Protein AF-A0A1M6ZH59-F1 (afdb_monomer)

Nearest PDB s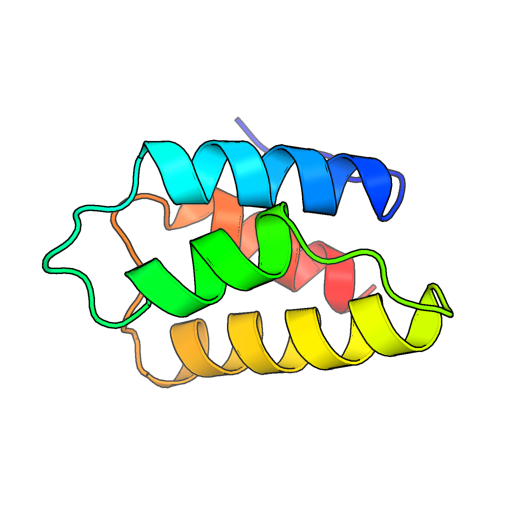tructures (foldseek):
  5i2a-assembly2_B  TM=3.531E-01  e=2.103E+00  Roseburia inulinivorans
  5i2g-assembly1_B-2  TM=3.527E-01  e=3.856E+00  Roseburia inulinivorans

Secondary structure (DSSP, 8-state):
------SHHHHHHHHHHHHHHS-TTSTTHHHHHHHHH---SSHHHHHHHHHHHHHHHHHTT---S-HHHHHHHHHHTT-

pLDDT: mean 85.51, std 8.23, range [50.69, 93.88]

Mean predicted aligned error: 4.46 Å

Sequence (79 aa):
MIMEFKDLRDVKALMVTLSQKVEKSNKYYNDFIWFSSINYTTNSEYHGEIKLFIESMINQDDIPTMKQEVFDLHKWLNR

Structure (mmCIF, N/CA/C/O backbone):
data_AF-A0A1M6ZH59-F1
#
_entry.id   AF-A0A1M6ZH59-F1
#
loop_
_atom_site.group_PDB
_atom_site.id
_atom_site.type_symbol
_atom_site.label_atom_id
_atom_site.label_alt_id
_atom_site.label_comp_id
_atom_site.label_asym_id
_atom_site.label_entity_id
_atom_site.label_seq_id
_atom_site.pdbx_PDB_ins_code
_atom_site.Cartn_x
_atom_site.Cartn_y
_atom_site.Cartn_z
_atom_site.occupancy
_atom_site.B_iso_or_equiv
_atom_site.auth_seq_id
_atom_site.auth_comp_id
_atom_site.auth_asym_id
_atom_site.auth_atom_id
_atom_site.pdbx_PDB_model_num
ATOM 1 N N . MET A 1 1 ? -10.714 11.448 -9.404 1.00 50.69 1 MET A N 1
ATOM 2 C CA . MET A 1 1 ? -9.582 11.500 -10.353 1.00 50.69 1 MET A CA 1
ATOM 3 C C . MET A 1 1 ? -8.972 10.113 -10.346 1.00 50.69 1 MET A C 1
ATOM 5 O O . MET A 1 1 ? -8.709 9.638 -9.253 1.00 50.69 1 MET A O 1
ATOM 9 N N . ILE A 1 2 ? -8.859 9.451 -11.498 1.00 60.91 2 ILE A N 1
ATOM 10 C CA . ILE A 1 2 ? -8.192 8.143 -11.593 1.00 60.91 2 ILE A CA 1
ATOM 11 C C . ILE A 1 2 ? -6.689 8.413 -11.559 1.00 60.91 2 ILE A C 1
ATOM 13 O O . ILE A 1 2 ? -6.217 9.264 -12.315 1.00 60.91 2 ILE A O 1
ATOM 17 N N . MET A 1 3 ? -5.962 7.748 -10.667 1.00 75.00 3 MET A N 1
ATOM 18 C CA . MET A 1 3 ? -4.508 7.883 -10.589 1.00 75.00 3 MET A CA 1
ATOM 19 C C . MET A 1 3 ? -3.851 6.928 -11.596 1.00 75.00 3 MET A C 1
ATOM 21 O O . MET A 1 3 ? -4.125 5.729 -11.594 1.00 75.00 3 MET A O 1
ATOM 25 N N . GLU A 1 4 ? -3.003 7.448 -12.484 1.00 82.25 4 GLU A N 1
ATOM 26 C CA . GLU A 1 4 ? -2.225 6.629 -13.419 1.00 82.25 4 GLU A CA 1
ATOM 27 C C . GLU A 1 4 ? -0.813 6.407 -12.877 1.00 82.25 4 GLU A C 1
ATOM 29 O O . GLU A 1 4 ? -0.028 7.348 -12.779 1.00 82.25 4 GLU A O 1
ATOM 34 N N . PHE A 1 5 ? -0.483 5.156 -12.556 1.00 86.88 5 PHE A N 1
ATOM 35 C CA . PHE A 1 5 ? 0.865 4.755 -12.158 1.00 86.88 5 PHE A CA 1
ATOM 36 C C . PHE A 1 5 ? 1.638 4.253 -13.378 1.00 86.88 5 PHE A C 1
ATOM 38 O O . PHE A 1 5 ? 1.150 3.407 -14.137 1.00 86.88 5 PHE A O 1
ATOM 45 N N . LYS A 1 6 ? 2.853 4.763 -13.565 1.00 86.62 6 LYS A N 1
ATOM 46 C CA . LYS A 1 6 ? 3.779 4.355 -14.628 1.00 86.62 6 LYS A CA 1
ATOM 47 C C . LYS A 1 6 ? 4.836 3.405 -14.096 1.00 86.62 6 LYS A C 1
ATOM 49 O O . LYS A 1 6 ? 5.192 2.449 -14.778 1.00 86.62 6 LYS A O 1
ATOM 54 N N . ASP A 1 7 ? 5.317 3.654 -12.882 1.00 86.88 7 ASP A N 1
ATOM 55 C CA . ASP A 1 7 ? 6.321 2.825 -12.223 1.00 86.88 7 ASP A CA 1
ATOM 56 C C . ASP A 1 7 ? 6.283 2.958 -10.691 1.00 86.88 7 ASP A C 1
ATOM 58 O O . ASP A 1 7 ? 5.471 3.681 -10.113 1.00 86.88 7 ASP A O 1
ATOM 62 N N . LEU A 1 8 ? 7.182 2.242 -10.011 1.00 86.88 8 LEU A N 1
ATOM 63 C CA . LEU A 1 8 ? 7.246 2.198 -8.549 1.00 86.88 8 LEU A CA 1
ATOM 64 C C . LEU A 1 8 ? 7.581 3.542 -7.888 1.00 86.88 8 LEU A C 1
ATOM 66 O O . LEU A 1 8 ? 7.323 3.705 -6.695 1.00 86.88 8 LEU A O 1
ATOM 70 N N . ARG A 1 9 ? 8.122 4.524 -8.619 1.00 86.50 9 ARG A N 1
ATOM 71 C CA . ARG A 1 9 ? 8.346 5.872 -8.074 1.00 86.50 9 ARG A CA 1
ATOM 72 C C . ARG A 1 9 ? 7.018 6.569 -7.809 1.00 86.50 9 ARG A C 1
ATOM 74 O O . ARG A 1 9 ? 6.891 7.226 -6.778 1.00 86.50 9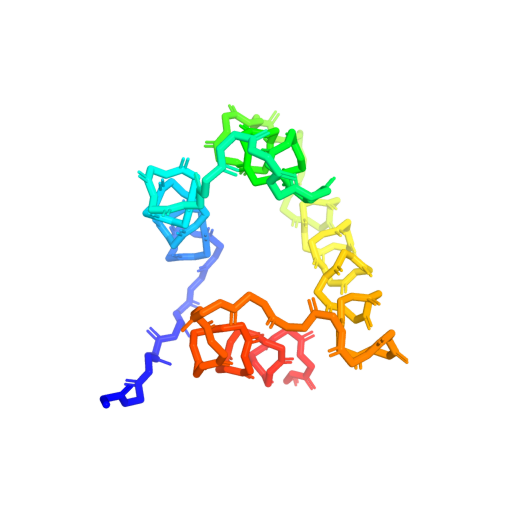 ARG A O 1
ATOM 81 N N . ASP A 1 10 ? 6.028 6.369 -8.678 1.00 89.94 10 ASP A N 1
ATOM 82 C CA . ASP A 1 10 ? 4.674 6.901 -8.485 1.00 89.94 10 ASP A CA 1
ATOM 83 C C . ASP A 1 10 ? 4.017 6.259 -7.260 1.00 89.94 10 ASP A C 1
ATOM 85 O O . ASP A 1 10 ? 3.397 6.939 -6.442 1.00 89.94 10 ASP A O 1
ATOM 89 N N . VAL A 1 11 ? 4.226 4.952 -7.080 1.00 90.50 11 VAL A N 1
ATOM 90 C CA . VAL A 1 11 ? 3.744 4.219 -5.905 1.00 90.50 11 VAL A CA 1
ATOM 91 C C . VAL A 1 11 ? 4.385 4.752 -4.625 1.00 90.50 11 VAL A C 1
ATOM 93 O O . VAL A 1 11 ? 3.686 5.024 -3.650 1.00 90.50 11 VAL A O 1
ATOM 96 N N . LYS A 1 12 ? 5.702 4.980 -4.624 1.00 88.50 12 LYS A N 1
ATOM 97 C CA . LYS A 1 12 ? 6.404 5.538 -3.463 1.00 88.50 12 LYS A CA 1
ATOM 98 C C . LYS A 1 12 ? 5.945 6.963 -3.143 1.00 88.50 12 LYS A C 1
ATOM 100 O O . LYS A 1 12 ? 5.726 7.284 -1.975 1.00 88.50 12 LYS A O 1
ATOM 105 N N . ALA A 1 13 ? 5.738 7.802 -4.157 1.00 90.19 13 ALA A N 1
ATOM 106 C CA . ALA A 1 13 ? 5.182 9.144 -3.982 1.00 90.19 13 ALA A CA 1
ATOM 107 C C . ALA A 1 13 ? 3.762 9.105 -3.390 1.00 90.19 13 ALA A C 1
ATOM 109 O O . ALA A 1 13 ? 3.429 9.903 -2.503 1.00 90.19 13 ALA A O 1
ATOM 110 N N . LEU A 1 14 ? 2.943 8.137 -3.817 1.00 90.69 14 LEU A N 1
ATOM 111 C CA . LEU A 1 14 ? 1.649 7.892 -3.198 1.00 90.69 14 LEU A CA 1
ATOM 112 C C . LEU A 1 14 ? 1.810 7.479 -1.733 1.00 90.69 14 LEU A C 1
ATOM 114 O O . LEU A 1 14 ? 1.172 8.087 -0.883 1.00 90.69 14 LEU A O 1
ATOM 118 N N . MET A 1 15 ? 2.679 6.520 -1.404 1.00 91.12 15 MET A N 1
ATOM 119 C CA . MET A 1 15 ? 2.887 6.086 -0.014 1.00 91.12 15 MET A CA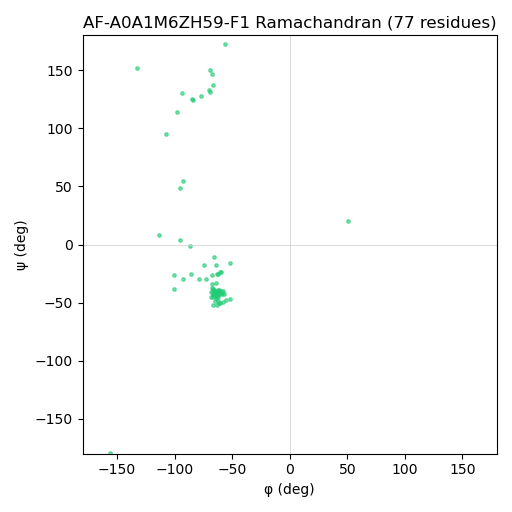 1
ATOM 120 C C . MET A 1 15 ? 3.321 7.236 0.901 1.00 91.12 15 MET A C 1
ATOM 122 O O . MET A 1 15 ? 2.800 7.361 2.007 1.00 91.12 15 MET A O 1
ATOM 126 N N . VAL A 1 16 ? 4.192 8.136 0.431 1.00 90.81 16 VAL A N 1
ATOM 127 C CA . VAL A 1 16 ? 4.529 9.379 1.152 1.00 90.81 16 VAL A CA 1
ATOM 128 C C . VAL A 1 16 ? 3.276 10.213 1.408 1.00 90.81 16 VAL A C 1
ATOM 130 O O . VAL A 1 16 ? 3.010 10.587 2.550 1.00 90.81 16 VAL A O 1
ATOM 133 N N . THR A 1 17 ? 2.468 10.444 0.375 1.00 90.38 17 THR A N 1
ATOM 134 C CA . THR A 1 17 ? 1.218 11.208 0.493 1.00 90.38 17 THR A CA 1
ATOM 135 C C . THR A 1 17 ? 0.239 10.551 1.468 1.00 90.38 17 THR A C 1
ATOM 137 O O . THR A 1 17 ? -0.377 11.238 2.284 1.00 90.38 17 THR A O 1
ATOM 140 N N . LEU A 1 18 ? 0.095 9.224 1.413 1.00 88.12 18 LEU A N 1
ATOM 141 C CA . LEU A 1 18 ? -0.801 8.487 2.298 1.00 88.12 18 LEU A CA 1
ATOM 142 C C . LEU A 1 18 ? -0.309 8.546 3.747 1.00 88.12 18 LEU A C 1
ATOM 144 O O . LEU A 1 18 ? -1.106 8.822 4.638 1.00 88.12 18 LEU A O 1
ATOM 148 N N . SER A 1 19 ? 0.999 8.407 3.973 1.00 89.38 19 SER A N 1
ATOM 149 C CA . SER A 1 19 ? 1.614 8.475 5.305 1.00 89.38 19 SER A CA 1
ATOM 150 C C . SER A 1 19 ? 1.444 9.832 6.005 1.00 89.38 19 SER A C 1
ATOM 152 O O . SER A 1 19 ? 1.443 9.899 7.229 1.00 89.38 19 SER A O 1
ATOM 154 N N . GLN A 1 20 ? 1.259 10.912 5.240 1.00 89.81 20 GLN A N 1
ATOM 155 C CA . GLN A 1 20 ? 1.007 12.258 5.773 1.00 89.81 20 GLN A CA 1
ATOM 156 C C . GLN A 1 20 ? -0.474 12.523 6.072 1.00 89.81 20 GLN A C 1
ATOM 158 O O . GLN A 1 20 ? -0.793 13.387 6.886 1.00 89.81 20 GLN A O 1
ATOM 163 N N . LYS A 1 21 ? -1.376 11.817 5.386 1.00 87.88 21 LYS A N 1
ATOM 164 C CA . LYS A 1 21 ? -2.833 11.974 5.508 1.00 87.88 21 LYS A CA 1
ATOM 165 C C . LYS A 1 21 ? -3.447 11.015 6.527 1.00 87.88 21 LYS A C 1
ATOM 167 O O . LYS A 1 21 ? -4.489 11.323 7.097 1.00 87.88 21 LYS A O 1
ATOM 172 N N . VAL A 1 22 ? -2.842 9.843 6.712 1.00 86.50 22 VAL A N 1
ATOM 173 C CA . VAL A 1 22 ? -3.341 8.816 7.624 1.00 86.50 22 VAL A CA 1
ATOM 174 C C . VAL A 1 22 ? -3.184 9.267 9.078 1.00 86.50 22 VAL A C 1
ATOM 176 O O . VAL A 1 22 ? -2.128 9.738 9.498 1.00 86.50 22 VAL A O 1
ATOM 179 N N . GLU A 1 23 ? -4.252 9.138 9.862 1.00 87.00 23 GLU A N 1
ATOM 180 C CA . GLU A 1 23 ? -4.219 9.474 11.284 1.00 87.00 23 GLU A CA 1
ATOM 181 C C . GLU A 1 23 ? -3.326 8.502 12.060 1.00 87.00 23 GLU A C 1
ATOM 183 O O . GLU A 1 23 ? -3.295 7.307 11.777 1.00 87.00 23 GLU A O 1
ATOM 188 N N . LYS A 1 24 ? -2.651 8.989 13.108 1.00 87.62 24 LYS A N 1
ATOM 189 C CA . LYS A 1 24 ? -1.806 8.151 13.984 1.00 87.62 24 LYS A CA 1
ATOM 190 C C . LYS A 1 24 ? -2.571 7.034 14.703 1.00 87.62 24 LYS A C 1
ATOM 192 O O . LYS A 1 24 ? -1.964 6.062 15.130 1.00 87.62 24 LYS A O 1
ATOM 197 N N . SER A 1 25 ? -3.880 7.200 14.873 1.00 87.88 25 SER A N 1
ATOM 198 C CA . SER A 1 25 ? -4.804 6.209 15.437 1.00 87.88 25 SER A CA 1
ATOM 199 C C . SER A 1 25 ? -5.116 5.065 14.467 1.00 87.88 25 SER A C 1
ATOM 201 O O . SER A 1 25 ? -5.622 4.027 14.893 1.00 87.88 25 SER A O 1
ATOM 203 N N . ASN A 1 26 ? -4.845 5.238 13.170 1.00 85.81 26 ASN A N 1
ATOM 204 C CA . ASN A 1 26 ? -5.118 4.226 12.164 1.00 85.81 26 ASN A CA 1
ATOM 205 C C . ASN A 1 26 ? -4.152 3.045 12.328 1.00 85.81 26 ASN A C 1
ATOM 207 O O . ASN A 1 26 ? -2.937 3.227 12.416 1.00 85.81 26 ASN A O 1
ATOM 211 N N . LYS A 1 27 ? -4.688 1.824 12.302 1.00 87.31 27 LYS A N 1
ATOM 212 C CA . LYS A 1 27 ? -3.902 0.596 12.474 1.00 87.31 27 LYS A CA 1
ATOM 213 C C . LYS A 1 27 ? -2.802 0.397 11.419 1.00 87.31 27 LYS A C 1
ATOM 215 O O . LYS A 1 27 ? -1.814 -0.257 11.723 1.00 87.31 27 LYS A O 1
ATOM 220 N N . TYR A 1 28 ? -2.933 1.004 10.237 1.00 89.06 28 TYR A N 1
ATOM 221 C CA . TYR A 1 28 ? -1.951 0.945 9.146 1.00 89.06 28 TYR A CA 1
ATOM 222 C C . TYR A 1 28 ? -0.976 2.127 9.120 1.00 89.06 28 TYR A C 1
ATOM 224 O O . TYR A 1 28 ? -0.171 2.242 8.196 1.00 89.06 28 TYR A O 1
ATOM 232 N N . TYR A 1 29 ? -1.037 3.042 10.096 1.00 88.62 29 TYR A N 1
ATOM 233 C CA . TYR A 1 29 ? -0.180 4.234 10.127 1.00 88.62 29 TYR A CA 1
ATOM 234 C C . TYR A 1 29 ? 1.308 3.876 9.979 1.00 88.62 29 TYR A C 1
ATOM 236 O O . TYR A 1 29 ? 2.015 4.462 9.158 1.00 88.62 29 TYR A O 1
ATOM 244 N N . ASN A 1 30 ? 1.775 2.877 10.735 1.00 90.44 30 ASN A N 1
ATOM 245 C CA . ASN A 1 30 ? 3.174 2.450 10.700 1.00 90.44 30 ASN A CA 1
ATOM 246 C C . ASN A 1 30 ? 3.557 1.829 9.354 1.00 90.44 30 ASN A C 1
ATOM 248 O O . ASN A 1 30 ? 4.647 2.108 8.861 1.00 90.44 30 ASN A O 1
ATOM 252 N N . ASP A 1 31 ? 2.662 1.055 8.739 1.00 91.69 31 ASP A N 1
ATOM 253 C CA . ASP A 1 31 ? 2.909 0.446 7.432 1.00 91.69 31 ASP A CA 1
ATOM 254 C C . ASP A 1 31 ? 3.049 1.522 6.350 1.00 91.69 31 ASP A C 1
ATOM 256 O O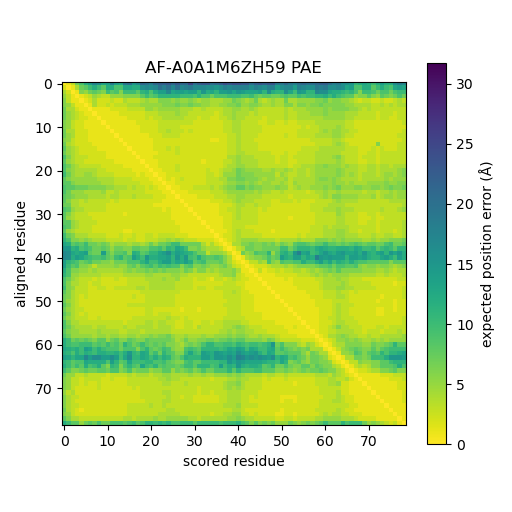 . ASP A 1 31 ? 4.012 1.507 5.586 1.00 91.69 31 ASP A O 1
ATOM 260 N N . PHE A 1 32 ? 2.175 2.536 6.334 1.00 90.50 32 PHE A N 1
ATOM 261 C CA . PHE A 1 32 ? 2.301 3.655 5.391 1.00 90.50 32 PHE A CA 1
ATOM 262 C C . PHE A 1 32 ? 3.615 4.429 5.561 1.00 90.50 32 PHE A C 1
ATOM 264 O O . PHE A 1 32 ? 4.239 4.805 4.567 1.00 90.50 32 PHE A O 1
ATOM 271 N N . ILE A 1 33 ? 4.055 4.664 6.801 1.00 90.56 33 ILE A N 1
ATOM 272 C CA . ILE A 1 33 ? 5.347 5.309 7.092 1.00 90.56 33 ILE A CA 1
ATOM 273 C C . ILE A 1 33 ? 6.518 4.428 6.640 1.00 90.56 33 ILE A C 1
ATOM 275 O O . ILE A 1 33 ? 7.520 4.917 6.109 1.00 90.56 33 ILE A O 1
ATOM 279 N N . TRP A 1 34 ? 6.404 3.120 6.831 1.00 91.19 34 TRP A N 1
ATOM 280 C CA . TRP A 1 34 ? 7.432 2.180 6.421 1.00 91.19 34 TRP A CA 1
ATOM 281 C C . TRP A 1 34 ? 7.559 2.129 4.895 1.00 91.19 34 TRP A C 1
ATOM 283 O O . TRP A 1 34 ? 8.637 2.398 4.365 1.00 91.19 34 TRP A O 1
ATOM 293 N N . PHE A 1 35 ? 6.453 1.925 4.172 1.00 91.56 35 PHE A N 1
ATOM 294 C CA . PHE A 1 35 ? 6.431 1.890 2.704 1.00 91.56 35 PHE A CA 1
ATOM 295 C C . PHE A 1 35 ? 6.841 3.214 2.044 1.00 91.56 35 PHE A C 1
ATOM 297 O O . PHE A 1 35 ? 7.317 3.206 0.903 1.00 91.56 35 PHE A O 1
ATOM 304 N N . SER A 1 36 ? 6.673 4.348 2.732 1.00 89.50 36 SER A N 1
ATOM 305 C CA . SER A 1 3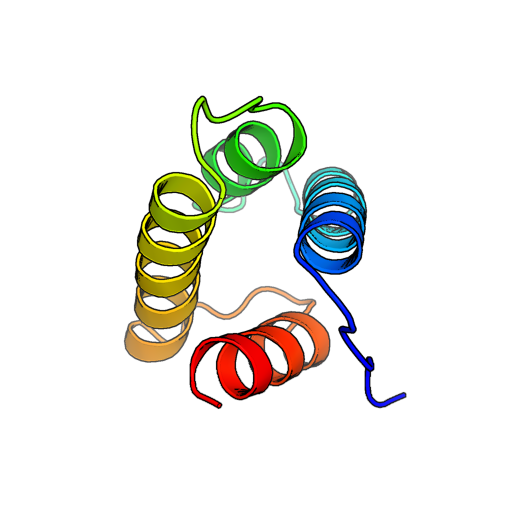6 ? 7.091 5.657 2.220 1.00 89.50 36 SER A CA 1
ATOM 306 C C . SER A 1 36 ? 8.594 5.917 2.365 1.00 89.50 36 SER A C 1
ATOM 308 O O . SER A 1 36 ? 9.183 6.617 1.537 1.00 89.50 36 SER A O 1
ATOM 310 N N . SER A 1 37 ? 9.231 5.337 3.384 1.00 86.31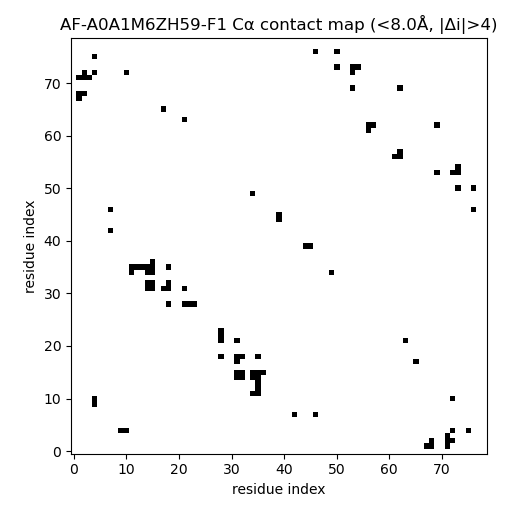 37 SER A N 1
ATOM 311 C CA . SER A 1 37 ? 10.630 5.610 3.742 1.00 86.31 37 SER A CA 1
ATOM 312 C C . SER A 1 37 ? 11.610 4.545 3.259 1.00 86.31 37 SER A C 1
ATOM 314 O O . SER A 1 37 ? 12.780 4.847 3.009 1.00 86.31 37 SER A O 1
ATOM 316 N N . ILE A 1 38 ? 11.149 3.311 3.079 1.00 83.38 38 ILE A N 1
ATOM 317 C CA . ILE A 1 38 ? 12.015 2.189 2.743 1.00 83.38 38 ILE A CA 1
ATOM 318 C C . ILE A 1 38 ? 12.638 2.313 1.344 1.00 83.38 38 ILE A C 1
ATOM 320 O O . ILE A 1 38 ? 12.000 2.677 0.349 1.00 83.38 38 ILE A O 1
ATOM 324 N N . ASN A 1 39 ? 13.928 1.993 1.274 1.00 74.69 39 ASN A N 1
ATOM 325 C CA . ASN A 1 39 ? 14.675 1.804 0.037 1.00 74.69 39 ASN A CA 1
ATOM 326 C C . ASN A 1 39 ? 14.945 0.308 -0.109 1.00 74.69 39 ASN A C 1
ATOM 328 O O . ASN A 1 39 ? 15.889 -0.207 0.486 1.00 74.69 39 ASN A O 1
ATOM 332 N N . TYR A 1 40 ? 14.093 -0.390 -0.855 1.00 69.19 40 TYR A N 1
ATOM 333 C CA . TYR A 1 40 ? 14.311 -1.807 -1.123 1.00 69.19 40 TYR A CA 1
ATOM 334 C C . TYR A 1 40 ? 15.505 -2.006 -2.044 1.00 69.19 40 TYR A C 1
ATOM 336 O O . TYR A 1 40 ? 15.816 -1.159 -2.885 1.00 69.19 40 TYR A O 1
ATOM 344 N N . THR A 1 41 ? 16.159 -3.149 -1.878 1.00 68.44 41 THR A N 1
ATOM 345 C CA . THR A 1 41 ? 17.339 -3.528 -2.651 1.00 68.44 41 THR A CA 1
ATOM 346 C C . THR A 1 41 ? 16.962 -3.900 -4.086 1.00 68.44 41 THR A C 1
ATOM 348 O O . THR A 1 41 ? 17.743 -3.647 -5.004 1.00 68.44 41 THR A O 1
ATOM 351 N N . THR A 1 42 ? 15.744 -4.415 -4.305 1.00 76.75 42 THR A N 1
ATOM 352 C CA . THR A 1 42 ? 15.183 -4.670 -5.640 1.00 76.75 42 THR A CA 1
ATOM 353 C C . THR A 1 42 ? 13.751 -4.147 -5.803 1.00 76.75 42 THR A C 1
ATOM 355 O O . THR A 1 42 ? 12.955 -4.099 -4.864 1.00 76.75 42 THR A O 1
ATOM 358 N N . ASN A 1 43 ? 13.391 -3.797 -7.041 1.00 81.62 43 ASN A N 1
ATOM 359 C CA . ASN A 1 43 ? 12.032 -3.370 -7.398 1.00 81.62 43 ASN A CA 1
ATOM 360 C C . ASN A 1 43 ? 10.989 -4.485 -7.200 1.00 81.62 43 ASN A C 1
ATOM 362 O O . ASN A 1 43 ? 9.843 -4.205 -6.859 1.00 81.62 43 ASN A O 1
ATOM 366 N N . SER A 1 44 ? 11.378 -5.745 -7.408 1.00 84.25 44 SER A N 1
ATOM 367 C CA . SER A 1 44 ? 10.508 -6.911 -7.237 1.00 84.25 44 SER A CA 1
ATOM 368 C C . SER A 1 44 ? 10.109 -7.141 -5.783 1.00 84.25 44 SER A C 1
ATOM 370 O O . SER A 1 44 ? 8.951 -7.461 -5.527 1.00 84.25 44 SER A O 1
ATOM 372 N N . GLU A 1 45 ? 11.031 -6.940 -4.837 1.00 85.56 45 GLU A N 1
ATOM 373 C CA . GLU A 1 45 ? 10.729 -7.048 -3.404 1.00 85.56 45 GLU A CA 1
ATOM 374 C C . GLU A 1 45 ? 9.732 -5.968 -2.983 1.00 85.56 45 GLU A C 1
ATOM 376 O O . GLU A 1 45 ? 8.695 -6.292 -2.412 1.00 85.56 45 GLU A O 1
ATOM 381 N N . TYR A 1 46 ? 9.981 -4.704 -3.358 1.00 89.00 46 TYR A N 1
ATOM 382 C CA . TYR A 1 46 ? 9.043 -3.611 -3.072 1.00 89.00 46 TYR A CA 1
ATOM 383 C C . TYR A 1 46 ? 7.648 -3.916 -3.622 1.00 89.00 46 TYR A C 1
ATOM 385 O O . TYR A 1 46 ? 6.652 -3.756 -2.921 1.00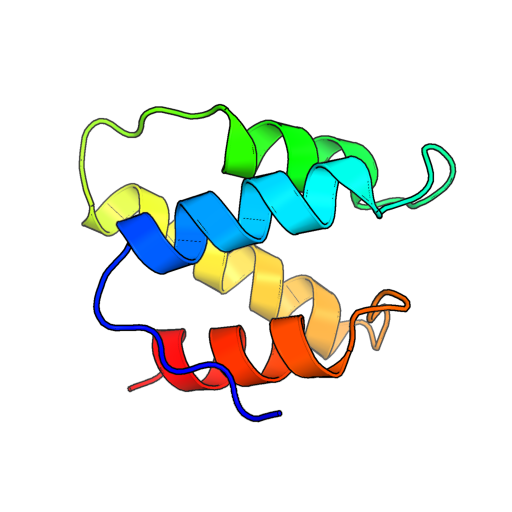 89.00 46 TYR A O 1
ATOM 393 N N . HIS A 1 47 ? 7.575 -4.358 -4.883 1.00 90.06 47 HIS A N 1
ATOM 394 C CA . HIS A 1 47 ? 6.313 -4.668 -5.547 1.00 90.06 47 HIS A CA 1
ATOM 395 C C . HIS A 1 47 ? 5.551 -5.809 -4.855 1.00 90.06 47 HIS A C 1
ATOM 397 O O . HIS A 1 47 ? 4.333 -5.728 -4.704 1.00 90.06 47 HIS A O 1
ATOM 403 N N . GLY A 1 48 ? 6.245 -6.873 -4.445 1.00 91.75 48 GLY A N 1
ATOM 404 C CA . GLY A 1 48 ? 5.630 -8.003 -3.748 1.00 91.75 48 GLY A CA 1
ATOM 405 C C . GLY A 1 48 ? 5.027 -7.592 -2.407 1.00 91.75 48 GLY A C 1
ATOM 406 O O . GLY A 1 48 ? 3.841 -7.816 -2.167 1.00 91.75 48 GLY A O 1
ATOM 407 N N . GLU A 1 49 ? 5.817 -6.922 -1.571 1.00 91.88 49 GLU A N 1
ATOM 408 C CA . GLU A 1 49 ? 5.394 -6.505 -0.231 1.00 91.88 49 GLU A CA 1
ATOM 409 C C . GLU A 1 49 ? 4.242 -5.497 -0.276 1.00 91.88 49 GLU A C 1
ATOM 411 O O . GLU A 1 49 ? 3.250 -5.639 0.443 1.00 91.88 49 GLU A O 1
ATOM 416 N N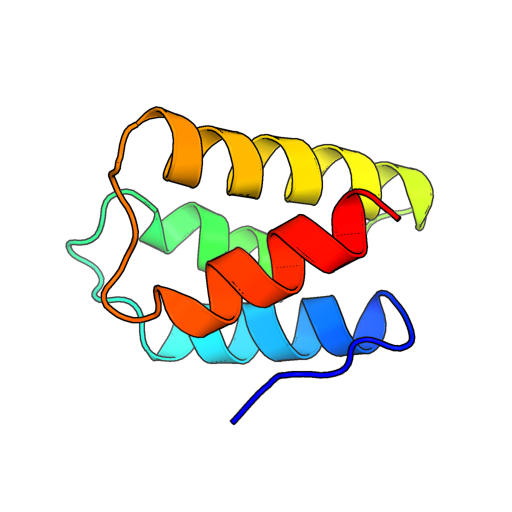 . ILE A 1 50 ? 4.316 -4.498 -1.165 1.00 92.69 50 ILE A N 1
ATOM 417 C CA . ILE A 1 50 ? 3.246 -3.501 -1.257 1.00 92.69 50 ILE A CA 1
ATOM 418 C C . ILE A 1 50 ? 1.949 -4.105 -1.787 1.00 92.69 50 ILE A C 1
ATOM 420 O O . ILE A 1 50 ? 0.869 -3.719 -1.349 1.00 92.69 50 ILE A O 1
ATOM 424 N N . LYS A 1 51 ? 2.034 -5.088 -2.688 1.00 93.88 51 LYS A N 1
ATOM 425 C CA . LYS A 1 51 ? 0.863 -5.825 -3.158 1.00 93.88 51 LYS A CA 1
ATOM 426 C C . LYS A 1 51 ? 0.175 -6.559 -2.017 1.00 93.88 51 LYS A C 1
ATOM 428 O O . LYS A 1 51 ? -1.023 -6.360 -1.828 1.00 93.88 51 LYS A O 1
ATOM 433 N N . LEU A 1 52 ? 0.929 -7.317 -1.224 1.00 93.19 52 LEU A N 1
ATOM 434 C CA . LEU A 1 52 ? 0.386 -8.042 -0.073 1.00 93.19 52 LEU A CA 1
ATOM 435 C C . LEU A 1 52 ? -0.267 -7.095 0.939 1.00 93.19 52 LEU A C 1
ATOM 437 O O . LEU A 1 52 ? -1.367 -7.360 1.425 1.00 93.19 52 LEU A O 1
ATOM 441 N N . PHE A 1 53 ? 0.373 -5.960 1.217 1.00 92.44 53 PHE A N 1
ATOM 442 C CA . PHE A 1 53 ? -0.181 -4.942 2.101 1.00 92.44 53 PHE A CA 1
ATOM 443 C C . PHE A 1 53 ? -1.513 -4.383 1.581 1.00 92.44 53 PHE A C 1
ATOM 445 O O . PHE A 1 53 ? -2.511 -4.381 2.306 1.00 92.44 53 PHE A O 1
ATOM 452 N N . ILE A 1 54 ? -1.562 -3.964 0.314 1.00 92.38 54 ILE A N 1
ATOM 453 C CA . ILE A 1 54 ? -2.768 -3.398 -0.303 1.00 92.38 54 ILE A CA 1
ATOM 454 C C . ILE A 1 54 ? -3.907 -4.425 -0.347 1.00 92.38 54 ILE A C 1
ATOM 456 O O . ILE A 1 54 ? -5.046 -4.099 -0.008 1.00 92.38 54 ILE A O 1
ATOM 460 N N . GLU A 1 55 ? -3.609 -5.673 -0.707 1.00 91.94 55 GLU A N 1
ATOM 461 C CA . GLU A 1 55 ? -4.580 -6.771 -0.698 1.00 91.94 55 GLU A CA 1
ATOM 462 C C . GLU A 1 55 ? -5.115 -7.045 0.711 1.00 91.94 55 GLU A C 1
ATOM 464 O O . GLU A 1 55 ? -6.317 -7.257 0.881 1.00 91.94 55 GLU A O 1
ATOM 469 N N . SER A 1 56 ? -4.260 -6.984 1.737 1.00 89.94 56 SER A N 1
ATOM 470 C CA . SER A 1 56 ? -4.684 -7.177 3.127 1.00 89.94 56 SER A CA 1
ATOM 471 C C . SER A 1 56 ? -5.693 -6.117 3.583 1.00 89.94 56 SER A C 1
ATOM 473 O O . SER A 1 56 ? -6.673 -6.462 4.244 1.00 89.94 56 SER A O 1
ATOM 475 N N . MET A 1 57 ? -5.512 -4.852 3.178 1.00 88.56 57 MET A N 1
ATOM 476 C CA . MET A 1 57 ? -6.448 -3.767 3.497 1.00 88.56 57 MET A CA 1
ATOM 477 C C . MET A 1 57 ? -7.799 -3.964 2.809 1.00 88.56 57 MET A C 1
ATOM 479 O O . MET A 1 57 ? -8.845 -3.789 3.431 1.00 88.56 57 MET A O 1
ATOM 483 N N . ILE A 1 58 ? -7.785 -4.358 1.532 1.00 87.38 58 ILE A N 1
ATOM 484 C CA . ILE A 1 58 ? -9.010 -4.587 0.757 1.00 87.38 58 ILE A CA 1
ATOM 485 C C . ILE A 1 58 ? -9.786 -5.789 1.304 1.00 87.38 58 ILE A C 1
ATOM 487 O O . ILE A 1 58 ? -10.998 -5.699 1.487 1.00 87.38 58 ILE A O 1
ATOM 491 N N . ASN A 1 59 ? -9.104 -6.897 1.599 1.00 84.81 59 ASN A N 1
ATOM 492 C CA . ASN A 1 59 ? -9.743 -8.127 2.078 1.00 84.81 59 ASN A CA 1
ATOM 493 C C . ASN A 1 59 ? -10.362 -7.986 3.474 1.00 84.81 59 ASN A C 1
ATOM 495 O O . ASN A 1 59 ? -11.294 -8.715 3.805 1.00 84.81 59 ASN A O 1
ATOM 499 N N . GLN A 1 60 ? -9.849 -7.067 4.291 1.0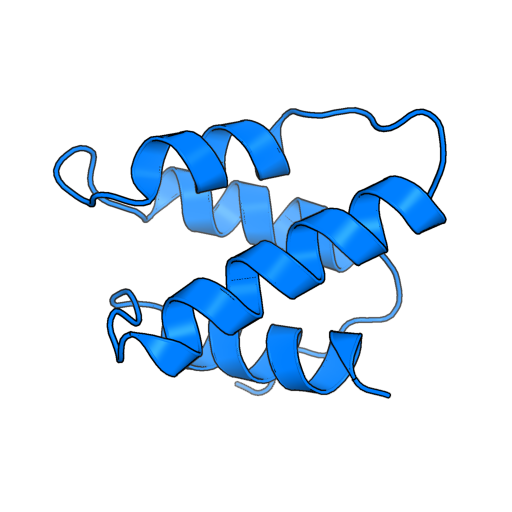0 81.44 60 GLN A N 1
ATOM 500 C CA . GLN A 1 60 ? -10.395 -6.777 5.617 1.00 81.44 60 GLN A CA 1
ATOM 501 C C . GLN A 1 60 ? -11.532 -5.737 5.584 1.00 81.44 60 GLN A C 1
ATOM 503 O O . GLN A 1 60 ? -12.073 -5.419 6.636 1.00 81.44 60 GLN A O 1
ATOM 508 N N . ASP A 1 61 ? -11.886 -5.201 4.404 1.00 74.62 61 ASP A N 1
ATOM 509 C CA . ASP A 1 61 ? -12.745 -4.010 4.218 1.00 74.62 61 ASP A CA 1
ATOM 510 C C . ASP A 1 61 ? -12.302 -2.801 5.069 1.00 74.62 61 ASP A C 1
ATOM 512 O O . ASP A 1 61 ? -13.036 -1.841 5.297 1.00 74.62 61 ASP A O 1
ATOM 516 N N . ASP A 1 62 ? -11.045 -2.818 5.504 1.00 72.12 62 ASP A N 1
ATOM 517 C CA . ASP A 1 62 ? -10.432 -1.805 6.347 1.00 72.12 62 ASP A CA 1
ATOM 518 C C . ASP A 1 62 ? -9.756 -0.765 5.457 1.00 72.12 62 ASP A C 1
ATOM 520 O O . ASP A 1 62 ? -8.560 -0.481 5.538 1.00 72.12 62 ASP A O 1
ATOM 524 N N . ILE A 1 63 ? -10.533 -0.207 4.534 1.00 69.12 63 ILE A N 1
ATOM 525 C CA . ILE A 1 63 ? -9.996 0.754 3.584 1.00 69.12 63 ILE A CA 1
ATOM 526 C C . ILE A 1 63 ? -9.984 2.140 4.245 1.00 69.12 63 ILE A C 1
ATOM 528 O O . ILE A 1 63 ? -11.039 2.610 4.680 1.00 69.12 63 ILE A O 1
ATOM 532 N N . PRO A 1 64 ? -8.823 2.824 4.314 1.00 66.56 64 PRO A N 1
ATOM 533 C CA . PRO A 1 64 ? -8.743 4.172 4.863 1.00 66.56 64 PRO A CA 1
ATOM 534 C C . PRO A 1 64 ? -9.686 5.145 4.143 1.00 66.56 64 PRO A C 1
ATOM 536 O O . PRO A 1 64 ? -10.211 4.872 3.062 1.00 66.56 64 PRO A O 1
ATOM 539 N N . THR A 1 65 ? -9.798 6.363 4.670 1.00 68.56 65 THR A N 1
ATOM 540 C CA . THR A 1 65 ? -10.468 7.494 3.999 1.00 68.56 65 THR A CA 1
ATOM 541 C C . THR A 1 65 ? -9.969 7.749 2.563 1.00 68.56 65 THR A C 1
ATOM 543 O O . THR A 1 65 ? -10.664 8.394 1.783 1.00 68.56 65 THR A O 1
ATOM 546 N N . MET A 1 66 ? -8.816 7.191 2.178 1.00 72.56 66 MET A N 1
ATOM 547 C CA . MET A 1 66 ? -8.222 7.215 0.834 1.00 72.56 66 MET A CA 1
ATOM 548 C C . MET A 1 66 ? -8.561 5.970 -0.006 1.00 72.56 66 MET A C 1
ATOM 550 O O . MET A 1 66 ? -7.693 5.320 -0.592 1.00 72.56 66 MET A O 1
ATOM 554 N N . LYS A 1 67 ? -9.851 5.612 -0.041 1.00 80.38 67 LYS A N 1
ATOM 555 C CA . LYS A 1 67 ? -10.355 4.395 -0.697 1.00 80.38 67 LYS A CA 1
ATOM 556 C C . LYS A 1 67 ? -10.046 4.340 -2.192 1.00 80.38 67 LYS A C 1
ATOM 558 O O . LYS A 1 67 ? -9.667 3.284 -2.691 1.00 80.38 67 LYS A O 1
ATOM 563 N N . GLN A 1 68 ? -10.158 5.460 -2.904 1.00 86.44 68 GLN A N 1
ATOM 564 C CA . GLN A 1 68 ? -9.933 5.483 -4.351 1.00 86.44 68 GLN A CA 1
ATOM 565 C C . GLN A 1 68 ? -8.461 5.245 -4.704 1.00 86.44 68 GLN A C 1
ATOM 567 O O . GLN A 1 68 ? -8.173 4.440 -5.584 1.00 86.44 68 GLN A O 1
ATOM 572 N N . GLU A 1 69 ? -7.535 5.902 -4.004 1.00 88.00 69 GLU A N 1
ATOM 573 C CA . GLU A 1 69 ? -6.100 5.775 -4.261 1.00 88.00 69 GLU A CA 1
ATOM 574 C C . GLU A 1 69 ? -5.600 4.347 -4.012 1.00 88.00 69 GLU A C 1
ATOM 576 O O . GLU A 1 69 ? -4.827 3.811 -4.806 1.00 88.00 69 GLU A O 1
ATOM 581 N N . VAL A 1 70 ? -6.086 3.709 -2.942 1.00 88.44 70 VAL A N 1
ATOM 582 C CA . VAL A 1 70 ? -5.764 2.310 -2.620 1.00 88.44 70 VAL A CA 1
ATOM 583 C C . VAL A 1 70 ? -6.302 1.361 -3.697 1.00 88.44 70 VAL A C 1
ATOM 585 O O . VAL A 1 70 ? -5.589 0.451 -4.121 1.00 88.44 70 VAL A O 1
ATOM 588 N N . PHE A 1 71 ? -7.519 1.585 -4.202 1.00 89.56 71 PHE A N 1
ATOM 589 C CA . PHE A 1 71 ? -8.075 0.765 -5.284 1.00 89.56 71 PHE A CA 1
ATOM 590 C C . PHE A 1 71 ? -7.368 0.952 -6.624 1.00 89.56 71 PHE A C 1
ATOM 592 O O . PHE A 1 71 ? -7.161 -0.029 -7.344 1.00 89.56 71 PHE A O 1
ATOM 599 N N . ASP A 1 72 ? -7.017 2.185 -6.980 1.00 91.00 72 ASP A N 1
ATOM 600 C CA . ASP A 1 72 ? -6.291 2.468 -8.217 1.00 91.00 72 ASP A CA 1
ATOM 601 C C . ASP A 1 72 ? -4.907 1.801 -8.180 1.00 91.00 72 ASP A C 1
ATOM 603 O O . ASP A 1 72 ? -4.502 1.161 -9.156 1.00 91.00 72 ASP A O 1
ATOM 607 N N . LEU A 1 73 ? -4.230 1.849 -7.026 1.00 91.38 73 LEU A N 1
ATOM 608 C CA . LEU A 1 73 ? -2.966 1.148 -6.810 1.00 91.38 73 LEU A CA 1
ATOM 609 C C . LEU A 1 73 ? -3.131 -0.376 -6.895 1.00 91.38 73 LEU A C 1
ATOM 611 O O . LEU A 1 73 ? -2.367 -1.035 -7.597 1.00 91.38 73 LEU A O 1
ATOM 615 N N . HIS A 1 74 ? -4.154 -0.944 -6.251 1.00 92.44 74 HIS A N 1
ATOM 616 C CA . HIS A 1 74 ? -4.429 -2.382 -6.321 1.00 92.44 74 HIS A CA 1
ATOM 617 C C . HIS A 1 74 ? -4.633 -2.868 -7.759 1.00 92.44 74 HIS A C 1
ATOM 619 O O . HIS A 1 74 ? -4.119 -3.918 -8.144 1.00 92.44 74 HIS A O 1
ATOM 625 N N . LYS A 1 75 ? -5.368 -2.101 -8.574 1.00 91.56 75 LYS A N 1
ATOM 626 C CA . LYS A 1 75 ? -5.548 -2.420 -9.995 1.00 91.56 75 LYS A CA 1
ATOM 627 C C . LYS A 1 75 ? -4.224 -2.409 -10.740 1.00 91.56 75 LYS A C 1
ATOM 629 O O . LYS A 1 75 ? -4.014 -3.277 -11.575 1.00 91.56 75 LYS A O 1
ATOM 634 N N . TRP A 1 76 ? -3.357 -1.438 -10.466 1.00 92.44 76 TRP A N 1
ATOM 635 C CA . TRP A 1 76 ? -2.059 -1.340 -11.124 1.00 92.44 76 TRP A CA 1
ATOM 636 C C . TRP A 1 76 ? -1.119 -2.497 -10.755 1.00 92.44 76 TRP A C 1
ATOM 638 O O . TRP A 1 76 ? -0.522 -3.079 -11.652 1.00 92.44 76 TRP A O 1
ATOM 648 N N . LEU A 1 77 ? -1.067 -2.892 -9.478 1.00 91.25 77 LEU A N 1
ATOM 649 C CA . LEU A 1 77 ? -0.246 -4.011 -8.972 1.00 91.25 77 LEU A CA 1
ATOM 650 C C . LEU A 1 77 ? -0.674 -5.399 -9.495 1.00 91.25 77 LEU A C 1
ATOM 652 O O . LEU A 1 77 ? 0.015 -6.398 -9.272 1.00 91.25 77 LEU A O 1
ATOM 656 N N . ASN A 1 78 ? -1.839 -5.477 -10.140 1.00 88.81 78 ASN A N 1
ATOM 657 C CA . ASN A 1 78 ? -2.422 -6.699 -10.695 1.00 88.81 78 ASN A CA 1
ATOM 658 C C . ASN A 1 78 ? -2.515 -6.694 -12.232 1.00 88.81 78 ASN A C 1
ATOM 660 O O . ASN A 1 78 ? -3.160 -7.580 -12.794 1.00 88.81 78 ASN A O 1
ATOM 664 N N . ARG A 1 79 ? -1.919 -5.702 -12.903 1.00 83.38 79 ARG A N 1
ATOM 665 C CA . ARG A 1 79 ? -1.741 -5.702 -14.364 1.00 83.38 79 ARG A CA 1
ATOM 666 C C . ARG A 1 79 ? -0.592 -6.614 -14.768 1.00 83.38 79 ARG A C 1
ATOM 668 O O . ARG A 1 79 ? -0.727 -7.229 -15.846 1.00 83.38 79 ARG A O 1
#

Solvent-accessible surface area (backbone atoms only — not comparable to full-atom values): 4768 Å² total; per-residue (Å²): 132,87,71,85,77,88,51,70,67,51,51,35,53,45,26,43,55,48,39,74,68,51,51,85,86,43,92,56,34,65,58,31,47,45,60,38,67,63,80,65,97,44,73,66,60,50,53,51,55,52,42,54,53,52,49,52,32,59,76,67,70,60,60,58,99,58,48,66,64,54,49,42,49,50,54,60,76,70,110

Radius of gyration: 11.62 Å; Cα contacts (8 Å, |Δi|>4): 52; chains: 1; bounding box: 30×20×30 Å

Organism: NCBI:txid1121322

Foldseek 3Di:
DQDDDPAVVSVLVVLVVCLVVDDPPQPCNVVSVCLNPDDDPDRVVNLVVVLVVLVVCVVVVVAPVPNNSSVSVNVVSVD